Protein AF-A0A7X5WRL8-F1 (afdb_monomer_lite)

pLDDT: mean 81.55, std 18.6, range [47.12, 98.25]

Radius of gyration: 29.34 Å; chains: 1; bounding box: 56×86×36 Å

Foldseek 3Di:
DDDDDDDDDDDDDDDDPDPPPPCPVPPPDDFAWAFPAWDDDPDDDPVCPPWTKTKIFTADPVRHGPPDIDIDTDPDPDDHD

Secondary structure (DSSP, 8-state):
--------PPP----PPPPP-------PPP--EEEEEEE--SS--GGGTTPPEEEEEEE-TTS-EEEEEEEEE-SS-PPP-

Structure (mmCIF, N/CA/C/O backbone):
data_AF-A0A7X5WRL8-F1
#
_entry.id   AF-A0A7X5WRL8-F1
#
loop_
_atom_site.group_PDB
_atom_site.id
_atom_site.type_symbol
_atom_site.label_atom_id
_atom_site.label_alt_id
_atom_site.label_comp_id
_atom_site.label_asym_id
_atom_site.label_entity_id
_atom_site.label_seq_id
_atom_site.pdbx_PDB_ins_code
_atom_site.Cartn_x
_atom_site.Cartn_y
_atom_site.Cartn_z
_atom_site.occupancy
_atom_site.B_iso_or_equiv
_atom_site.auth_seq_id
_atom_site.auth_comp_id
_atom_site.auth_asym_id
_atom_site.auth_atom_id
_atom_site.pdbx_PDB_model_num
ATOM 1 N N . HIS A 1 1 ? -44.636 77.427 -8.605 1.00 51.22 1 HIS A N 1
ATOM 2 C CA . HIS A 1 1 ? -44.215 77.257 -10.012 1.00 51.22 1 HIS A CA 1
ATOM 3 C C . HIS A 1 1 ? -42.875 76.514 -10.051 1.00 51.22 1 HIS A C 1
ATOM 5 O O . HIS A 1 1 ? -41.913 77.024 -9.498 1.00 51.22 1 HIS A O 1
ATOM 11 N N . ARG A 1 2 ? -42.819 75.294 -10.614 1.00 49.78 2 ARG A N 1
ATOM 12 C CA . ARG A 1 2 ? -41.565 74.546 -10.890 1.00 49.78 2 ARG A CA 1
ATOM 13 C C . ARG A 1 2 ? -40.855 75.142 -12.119 1.00 49.78 2 ARG A C 1
ATOM 15 O O . ARG A 1 2 ? -41.542 75.680 -12.986 1.00 49.78 2 ARG A O 1
ATOM 22 N N . PRO A 1 3 ? -39.538 74.920 -12.264 1.00 50.84 3 PRO A N 1
ATOM 23 C CA . PRO A 1 3 ? -39.146 74.001 -13.332 1.00 50.84 3 PRO A CA 1
ATOM 24 C C . PRO A 1 3 ? -38.189 72.893 -12.877 1.00 50.84 3 PRO A C 1
ATOM 26 O O . PRO A 1 3 ? -37.458 72.998 -11.897 1.00 50.84 3 PRO A O 1
ATOM 29 N N . ALA A 1 4 ? -38.298 71.776 -13.589 1.00 54.78 4 ALA A N 1
ATOM 30 C CA . ALA A 1 4 ? -37.753 70.471 -13.268 1.00 54.78 4 ALA A CA 1
ATOM 31 C C . ALA A 1 4 ? -36.273 70.327 -13.658 1.00 54.78 4 ALA A C 1
ATOM 33 O O . ALA A 1 4 ? -35.891 70.612 -14.792 1.00 54.78 4 ALA A O 1
ATOM 34 N N . ALA A 1 5 ? -35.461 69.797 -12.740 1.00 57.78 5 ALA A N 1
ATOM 35 C CA . ALA A 1 5 ? -34.116 69.323 -13.038 1.00 57.78 5 ALA A CA 1
ATOM 36 C C . ALA A 1 5 ? -34.190 68.054 -13.909 1.00 57.78 5 ALA A C 1
ATOM 38 O O . ALA A 1 5 ? -34.726 67.023 -13.493 1.00 57.78 5 ALA A O 1
ATOM 39 N N . ARG A 1 6 ? -33.665 68.141 -15.137 1.00 56.97 6 ARG A N 1
ATOM 40 C CA . ARG A 1 6 ? -33.490 67.010 -16.057 1.00 56.97 6 ARG A CA 1
ATOM 41 C C . ARG A 1 6 ? -32.486 66.016 -15.468 1.00 56.97 6 ARG A C 1
ATOM 43 O O . ARG A 1 6 ? -31.304 66.315 -15.347 1.00 56.97 6 ARG A O 1
ATOM 50 N N . GLN A 1 7 ? -32.964 64.824 -15.131 1.00 60.00 7 GLN A N 1
ATOM 51 C CA . GLN A 1 7 ? -32.132 63.699 -14.710 1.00 60.00 7 GLN A CA 1
ATOM 52 C C . GLN A 1 7 ? -31.497 63.036 -15.942 1.00 60.00 7 GLN A C 1
ATOM 54 O O . GLN A 1 7 ? -32.188 62.395 -16.733 1.00 60.00 7 GLN A O 1
ATOM 59 N N . HIS A 1 8 ? -30.179 63.160 -16.098 1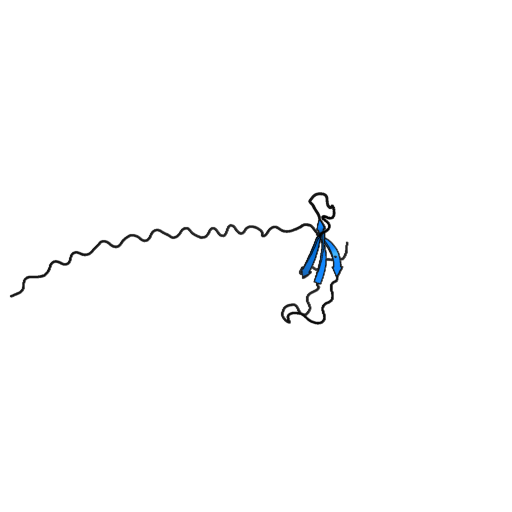.00 47.12 8 HIS A N 1
ATOM 60 C CA . HIS A 1 8 ? -29.396 62.285 -16.971 1.00 47.12 8 HIS A CA 1
ATOM 61 C C . HIS A 1 8 ? -29.196 60.936 -16.264 1.00 47.12 8 HIS A C 1
ATOM 63 O O . HIS A 1 8 ? -28.471 60.847 -15.277 1.00 47.12 8 HIS A O 1
ATOM 69 N N . ARG A 1 9 ? -29.843 59.876 -16.759 1.00 57.38 9 ARG A N 1
ATOM 70 C CA . ARG A 1 9 ? -29.546 58.494 -16.352 1.00 57.38 9 ARG A CA 1
ATOM 71 C C . ARG A 1 9 ? -28.315 57.991 -17.116 1.00 57.38 9 ARG A C 1
ATOM 73 O O . ARG A 1 9 ? -28.370 57.984 -18.347 1.00 57.38 9 ARG A O 1
ATOM 80 N N . PRO A 1 10 ? -27.243 57.512 -16.464 1.00 51.34 10 PRO A N 1
ATOM 81 C CA . PRO A 1 10 ? -26.232 56.741 -17.165 1.00 51.34 10 PRO A CA 1
ATOM 82 C C . PRO A 1 10 ? -26.741 55.316 -17.432 1.00 51.34 10 PRO A C 1
ATOM 84 O O . PRO A 1 10 ? -27.388 54.675 -16.603 1.00 51.34 10 PRO A O 1
ATOM 87 N N . ARG A 1 11 ? -26.467 54.860 -18.653 1.00 57.22 11 ARG A N 1
ATOM 88 C CA . ARG A 1 11 ? -26.819 53.565 -19.244 1.00 57.22 11 ARG A CA 1
ATOM 89 C C . ARG A 1 11 ? -26.178 52.432 -18.426 1.00 57.22 11 ARG A C 1
ATOM 91 O O . ARG A 1 11 ? -24.975 52.463 -18.186 1.00 57.22 11 ARG A O 1
ATOM 98 N N . ALA A 1 12 ? -26.969 51.444 -18.006 1.00 53.09 12 ALA A N 1
ATOM 99 C CA . ALA A 1 12 ? -26.473 50.258 -17.309 1.00 53.09 12 ALA A CA 1
ATOM 100 C C . ALA A 1 12 ? -25.429 49.533 -18.177 1.00 53.09 12 ALA A C 1
ATOM 102 O O . ALA A 1 12 ? -25.745 49.059 -19.268 1.00 53.09 12 ALA A O 1
ATOM 103 N N . ALA A 1 13 ? -24.184 49.475 -17.703 1.00 58.62 13 ALA A N 1
ATOM 104 C CA . ALA A 1 13 ? -23.129 48.701 -18.337 1.00 58.62 13 ALA A CA 1
ATOM 105 C C . ALA A 1 13 ? -23.498 47.211 -18.284 1.00 58.62 13 ALA A C 1
ATOM 107 O O . ALA A 1 13 ? -23.706 46.643 -17.208 1.00 58.62 13 ALA A O 1
ATOM 108 N N . ALA A 1 14 ? -23.606 46.590 -19.458 1.00 58.19 14 ALA A N 1
ATOM 109 C CA . ALA A 1 14 ? -23.809 45.159 -19.602 1.00 58.19 14 ALA A CA 1
ATOM 110 C C . ALA A 1 14 ? -22.678 44.408 -18.880 1.00 58.19 14 ALA A C 1
ATOM 112 O O . ALA A 1 14 ? -21.502 44.572 -19.200 1.00 58.19 14 ALA A O 1
ATOM 113 N N . ARG A 1 15 ? -23.030 43.597 -17.877 1.00 57.56 15 ARG A N 1
ATOM 114 C CA . ARG A 1 15 ? -22.081 42.700 -17.210 1.00 57.56 15 ARG A CA 1
ATOM 115 C C . ARG A 1 15 ? -21.737 41.578 -18.184 1.00 57.56 15 ARG A C 1
ATOM 117 O O . ARG A 1 15 ? -22.593 40.751 -18.486 1.00 57.56 15 ARG A O 1
ATOM 124 N N . SER A 1 16 ? -20.496 41.545 -18.653 1.00 56.19 16 SER A N 1
ATOM 125 C CA . SER A 1 16 ? -19.953 40.421 -19.416 1.00 56.19 16 SER A CA 1
ATOM 126 C C . SER A 1 16 ? -20.121 39.117 -18.619 1.00 56.19 16 SER A C 1
ATOM 128 O O . SER A 1 16 ? -19.867 39.116 -17.406 1.00 56.19 16 SER A O 1
ATOM 130 N N . PRO A 1 17 ? -20.539 38.002 -19.245 1.00 55.47 17 PRO A N 1
ATOM 131 C CA . PRO A 1 17 ? -20.618 36.728 -18.551 1.00 55.47 17 PRO A CA 1
ATOM 132 C C . PRO A 1 17 ? -19.207 36.308 -18.136 1.00 55.47 17 PRO A C 1
ATOM 134 O O . PRO A 1 17 ? -18.283 36.277 -18.948 1.00 55.47 17 PRO A O 1
ATOM 137 N N . ARG A 1 18 ? -19.031 36.026 -16.840 1.00 63.75 18 ARG A N 1
ATOM 138 C CA . ARG A 1 18 ? -17.775 35.486 -16.307 1.00 63.75 18 ARG A CA 1
ATOM 139 C C . ARG A 1 18 ? -17.487 34.173 -17.042 1.00 63.75 18 ARG A C 1
ATOM 141 O O . ARG A 1 18 ? -18.395 33.339 -17.081 1.00 63.75 18 ARG A O 1
ATOM 148 N N . PRO A 1 19 ? -16.283 33.963 -17.603 1.00 56.19 19 PRO A N 1
ATOM 149 C CA . PRO A 1 19 ? -15.973 32.710 -18.268 1.00 56.19 19 PRO A CA 1
ATOM 150 C C . PRO A 1 19 ? -16.155 31.584 -17.255 1.00 56.19 19 PRO A C 1
ATOM 152 O O . PRO A 1 19 ? -15.557 31.586 -16.174 1.00 56.19 19 PRO A O 1
ATOM 155 N N . GLY A 1 20 ? -17.067 30.671 -17.589 1.00 54.91 20 GLY A N 1
ATOM 156 C CA . GLY A 1 20 ? -17.313 29.467 -16.825 1.00 54.91 20 GLY A CA 1
ATOM 157 C C . GLY A 1 20 ? -15.978 28.787 -16.582 1.00 54.91 20 GLY A C 1
ATOM 158 O O . GLY A 1 20 ? -15.222 28.529 -17.516 1.00 54.91 20 GLY A O 1
ATOM 159 N N . ARG A 1 21 ? -15.672 28.545 -15.308 1.00 63.44 21 ARG A N 1
ATOM 160 C CA . ARG A 1 21 ? -14.560 27.698 -14.900 1.00 63.44 21 ARG A CA 1
ATOM 161 C C . ARG A 1 21 ? -14.817 26.339 -15.534 1.00 63.44 21 ARG A C 1
ATOM 163 O O . ARG A 1 21 ? -15.604 25.563 -14.996 1.00 63.44 21 ARG A O 1
ATOM 170 N N . SER A 1 22 ? -14.202 26.115 -16.693 1.00 59.38 22 SER A N 1
ATOM 171 C CA . SER A 1 22 ? -14.063 24.816 -17.326 1.00 59.38 22 SER A CA 1
ATOM 172 C C . SER A 1 22 ? -13.584 23.874 -16.233 1.00 59.38 22 SER A C 1
ATOM 174 O O . SER A 1 22 ? -12.428 23.910 -15.809 1.00 59.38 22 SER A O 1
ATOM 176 N N . ARG A 1 23 ? -14.517 23.091 -15.686 1.00 61.78 23 ARG A N 1
ATOM 177 C CA . ARG A 1 23 ? -14.190 21.893 -14.929 1.00 61.78 23 ARG A CA 1
ATOM 178 C C . ARG A 1 23 ? -13.793 20.873 -15.978 1.00 61.78 23 ARG A C 1
ATOM 180 O O . ARG A 1 23 ? -14.489 19.885 -16.180 1.00 61.78 23 ARG A O 1
ATOM 187 N N . ASP A 1 24 ? -12.685 21.154 -16.652 1.00 55.84 24 ASP A N 1
ATOM 188 C CA . ASP A 1 24 ? -11.848 20.108 -17.179 1.00 55.84 24 ASP A CA 1
ATOM 189 C C . ASP A 1 24 ? -11.431 19.325 -15.940 1.00 55.84 24 ASP A C 1
ATOM 191 O O . ASP A 1 24 ? -10.565 19.726 -15.152 1.00 55.84 24 ASP A O 1
ATOM 195 N N . ARG A 1 25 ? -12.238 18.306 -15.649 1.00 59.59 25 ARG A N 1
ATOM 196 C CA . ARG A 1 25 ? -11.999 17.310 -14.629 1.00 59.59 25 ARG A CA 1
ATOM 197 C C . ARG A 1 25 ? -10.791 16.574 -15.168 1.00 59.59 25 ARG A C 1
ATOM 199 O O . ARG A 1 25 ? -10.946 15.498 -15.730 1.00 59.59 25 ARG A O 1
ATOM 206 N N . ARG A 1 26 ? -9.605 17.191 -15.023 1.00 57.41 26 ARG A N 1
ATOM 207 C CA . ARG A 1 26 ? -8.336 16.487 -15.086 1.00 57.41 26 ARG A CA 1
ATOM 208 C C . ARG A 1 26 ? -8.610 15.263 -14.250 1.00 57.41 26 ARG A C 1
ATOM 210 O O . ARG A 1 26 ? -8.894 15.391 -13.054 1.00 57.41 26 ARG A O 1
ATOM 217 N N . VAL A 1 27 ? -8.663 14.108 -14.898 1.00 58.97 27 VAL A N 1
ATOM 218 C CA . VAL A 1 27 ? -8.460 12.860 -14.193 1.00 58.97 27 VAL A CA 1
ATOM 219 C C . VAL A 1 27 ? -7.181 13.148 -13.425 1.00 58.97 27 VAL A C 1
ATOM 221 O O . VAL A 1 27 ? -6.154 13.433 -14.042 1.00 58.97 27 VAL A O 1
ATOM 224 N N . ALA A 1 28 ? -7.292 13.328 -12.107 1.00 58.59 28 ALA A N 1
ATOM 225 C CA . ALA A 1 28 ? -6.119 13.554 -11.287 1.00 58.59 28 ALA A CA 1
ATOM 226 C C . ALA A 1 28 ? -5.205 12.382 -11.632 1.00 58.59 28 ALA A C 1
ATOM 228 O O . ALA A 1 28 ? -5.664 11.242 -11.559 1.00 58.59 28 ALA A O 1
ATOM 229 N N . ALA A 1 29 ? -4.020 12.677 -12.168 1.00 74.00 29 ALA A N 1
ATOM 230 C CA . ALA A 1 29 ? -3.155 11.667 -12.756 1.00 74.00 29 ALA A CA 1
ATOM 231 C C . ALA A 1 29 ? -3.027 10.487 -11.779 1.00 74.00 29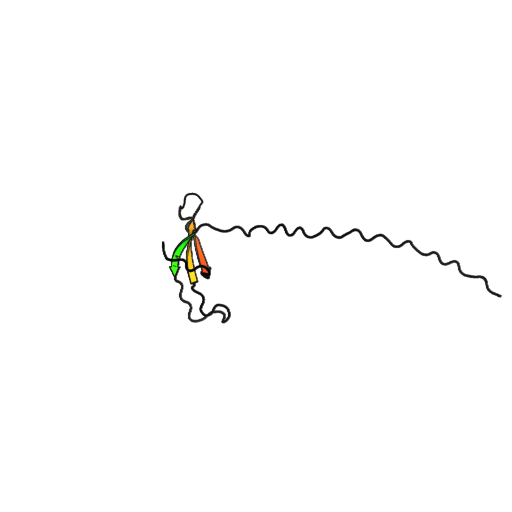 ALA A C 1
ATOM 233 O O . ALA A 1 29 ? -2.647 10.677 -10.624 1.00 74.00 29 ALA A O 1
ATOM 234 N N . MET A 1 30 ? -3.445 9.301 -12.221 1.00 90.50 30 MET A N 1
ATOM 235 C CA . MET A 1 30 ? -3.302 8.062 -11.459 1.00 90.50 30 MET A CA 1
ATOM 236 C C . MET A 1 30 ? -1.879 7.536 -11.659 1.00 90.50 30 MET A C 1
ATOM 238 O O . MET A 1 30 ? -1.293 7.740 -12.721 1.00 90.50 30 MET A O 1
ATOM 242 N N . LEU A 1 31 ? -1.328 6.875 -10.642 1.00 92.69 31 LEU A N 1
ATOM 243 C CA . LEU A 1 31 ? 0.004 6.270 -10.695 1.00 92.69 31 LEU A CA 1
ATOM 244 C C . LEU A 1 31 ? -0.125 4.751 -10.800 1.00 92.69 31 LEU A C 1
ATOM 246 O O . LEU A 1 31 ? -0.963 4.162 -10.114 1.00 92.69 31 LEU A O 1
ATOM 250 N N . LEU A 1 32 ? 0.722 4.127 -11.620 1.00 94.38 32 LEU A N 1
ATOM 251 C CA . LEU A 1 32 ? 0.907 2.679 -11.602 1.00 94.38 32 LEU A CA 1
ATOM 252 C C . LEU A 1 32 ? 1.725 2.307 -10.367 1.00 94.38 32 LEU A C 1
ATOM 254 O O . LEU A 1 32 ? 2.706 2.973 -10.029 1.00 94.38 32 LEU A O 1
ATOM 258 N N . ALA A 1 33 ? 1.292 1.271 -9.655 1.00 96.19 33 ALA A N 1
ATOM 259 C CA . ALA A 1 33 ? 1.982 0.808 -8.466 1.00 96.19 33 ALA A CA 1
ATOM 260 C C . ALA A 1 33 ? 1.644 -0.650 -8.148 1.00 96.19 33 ALA A C 1
ATOM 262 O O . ALA A 1 33 ? 0.535 -1.112 -8.414 1.00 96.19 33 ALA A O 1
ATOM 263 N N . ARG A 1 34 ? 2.586 -1.337 -7.502 1.00 96.25 34 ARG A N 1
ATOM 264 C CA . ARG A 1 34 ? 2.431 -2.691 -6.967 1.00 96.25 34 ARG A CA 1
ATOM 265 C C . ARG A 1 34 ? 2.254 -2.651 -5.455 1.00 96.25 34 ARG A C 1
ATOM 267 O O . ARG A 1 34 ? 2.931 -1.883 -4.766 1.00 96.25 34 ARG A O 1
ATOM 274 N N . VAL A 1 35 ? 1.390 -3.508 -4.915 1.00 97.38 35 VAL A N 1
ATOM 275 C CA . VAL A 1 35 ? 1.230 -3.644 -3.463 1.00 97.38 35 VAL A CA 1
ATOM 276 C C . VAL A 1 35 ? 2.432 -4.389 -2.889 1.00 97.38 35 VAL A C 1
ATOM 278 O O . VAL A 1 35 ? 2.595 -5.588 -3.100 1.00 97.38 35 VAL A O 1
ATOM 281 N N . ALA A 1 36 ? 3.261 -3.675 -2.131 1.00 96.19 36 ALA A N 1
ATOM 282 C CA . ALA A 1 36 ? 4.446 -4.220 -1.476 1.00 96.19 36 ALA A CA 1
ATOM 283 C C . ALA A 1 36 ? 4.168 -4.708 -0.045 1.00 96.19 36 ALA A C 1
ATOM 285 O O . ALA A 1 36 ? 4.941 -5.493 0.498 1.00 96.19 36 ALA A O 1
ATOM 286 N N . GLY A 1 37 ? 3.083 -4.248 0.587 1.00 97.00 37 GLY A N 1
ATOM 287 C CA . GLY A 1 37 ? 2.723 -4.672 1.938 1.00 97.00 37 GLY A CA 1
ATOM 288 C C . GLY A 1 37 ? 1.560 -3.892 2.545 1.00 97.00 37 GLY A C 1
ATOM 289 O O . GLY A 1 37 ? 0.836 -3.173 1.859 1.00 97.00 37 GLY A O 1
ATOM 290 N N . THR A 1 38 ? 1.384 -4.036 3.859 1.00 97.88 38 THR A N 1
ATOM 291 C CA . THR A 1 38 ? 0.337 -3.359 4.644 1.00 97.88 38 THR A CA 1
ATOM 292 C C . THR A 1 38 ? 0.978 -2.516 5.743 1.00 97.88 38 THR A C 1
ATOM 294 O O . THR A 1 38 ? 1.959 -2.933 6.355 1.00 97.88 38 THR A O 1
ATOM 297 N N . VAL A 1 39 ? 0.410 -1.340 6.010 1.00 97.62 39 VAL A N 1
ATOM 298 C CA . VAL A 1 39 ? 0.822 -0.454 7.106 1.00 97.62 39 VAL A CA 1
ATOM 299 C C . VAL A 1 39 ? -0.197 -0.535 8.239 1.00 97.62 39 VAL A C 1
ATOM 301 O O . VAL A 1 39 ? -1.405 -0.481 8.010 1.00 97.62 39 VAL A O 1
ATOM 304 N N . VAL A 1 40 ? 0.283 -0.614 9.480 1.00 97.25 40 VAL A N 1
ATOM 305 C CA . VAL A 1 40 ? -0.563 -0.601 10.680 1.00 97.25 40 VAL A CA 1
ATOM 306 C C . VAL A 1 40 ? -0.282 0.663 11.485 1.00 97.25 40 VAL A C 1
ATOM 308 O O . VAL A 1 40 ? 0.857 0.932 11.851 1.00 97.25 40 VAL A O 1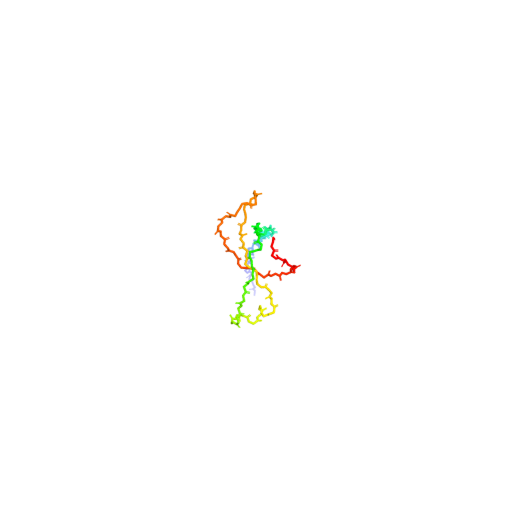
ATOM 311 N N . ALA A 1 41 ? -1.332 1.428 11.789 1.00 96.88 41 ALA A N 1
ATOM 312 C CA . ALA A 1 41 ? -1.247 2.625 12.621 1.00 96.88 41 ALA A CA 1
ATOM 313 C C . ALA A 1 41 ? -2.282 2.565 13.753 1.00 96.88 41 ALA A C 1
ATOM 315 O O . ALA A 1 41 ? -3.492 2.588 13.505 1.00 96.88 41 ALA A O 1
ATOM 316 N N . SER A 1 42 ? -1.810 2.502 15.000 1.00 95.06 42 SER A N 1
ATOM 317 C CA . SER A 1 42 ? -2.657 2.505 16.203 1.00 95.06 42 SER A CA 1
ATOM 318 C C . SER A 1 42 ? -3.162 3.907 16.561 1.00 95.06 42 SER A C 1
ATOM 320 O O . SER A 1 42 ? -4.284 4.043 17.040 1.00 95.06 42 SER A O 1
ATOM 322 N N . ARG A 1 43 ? -2.392 4.957 16.240 1.00 97.00 43 ARG A N 1
ATOM 323 C CA . ARG A 1 43 ? -2.775 6.368 16.400 1.00 97.00 43 ARG A CA 1
ATOM 324 C C . ARG A 1 43 ? -2.882 7.049 15.034 1.00 97.00 43 ARG A C 1
ATOM 326 O O . ARG A 1 43 ? -1.891 7.154 14.320 1.00 97.00 43 ARG A O 1
ATOM 333 N N . LYS A 1 44 ? -4.088 7.486 14.670 1.00 96.50 44 LYS A N 1
ATOM 334 C CA . LYS A 1 44 ? -4.439 8.091 13.372 1.00 96.50 44 LYS A CA 1
ATOM 335 C C . LYS A 1 44 ? -5.721 8.918 13.501 1.00 96.50 44 LYS A C 1
ATOM 337 O O . LYS A 1 44 ? -6.401 8.819 14.519 1.00 96.50 44 LYS A O 1
ATOM 342 N N . GLU A 1 45 ? -6.046 9.707 12.480 1.00 97.69 45 GLU A N 1
ATOM 343 C CA . GLU A 1 45 ? -7.301 10.468 12.429 1.00 97.69 45 GLU A CA 1
ATOM 344 C C . GLU A 1 45 ? -8.514 9.516 12.525 1.00 97.69 45 GLU A C 1
ATOM 346 O O . GLU A 1 45 ? -8.580 8.548 11.759 1.00 97.69 45 GLU A O 1
ATOM 351 N N . PRO A 1 46 ? -9.491 9.756 13.424 1.00 97.50 46 PRO A N 1
ATOM 352 C CA . PRO A 1 46 ? -10.629 8.854 13.614 1.00 97.50 46 PRO A CA 1
ATOM 353 C C . PRO A 1 46 ? -11.433 8.559 12.343 1.00 97.50 46 PRO A C 1
ATOM 355 O O . PRO A 1 46 ? -11.959 7.460 12.194 1.00 97.50 46 PRO A O 1
ATOM 358 N N . ARG A 1 47 ? -11.492 9.501 11.392 1.00 96.94 47 ARG A N 1
ATOM 359 C CA . ARG A 1 47 ? -12.219 9.326 10.120 1.00 96.94 47 ARG A CA 1
ATOM 360 C C . ARG A 1 47 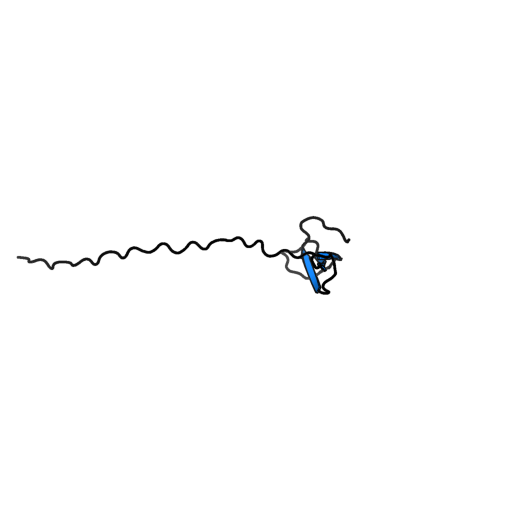? -11.644 8.236 9.212 1.00 96.94 47 ARG A C 1
ATOM 362 O O . ARG A 1 47 ? -12.360 7.760 8.341 1.00 96.94 47 ARG A O 1
ATOM 369 N N . ILE A 1 48 ? -10.380 7.853 9.404 1.00 95.7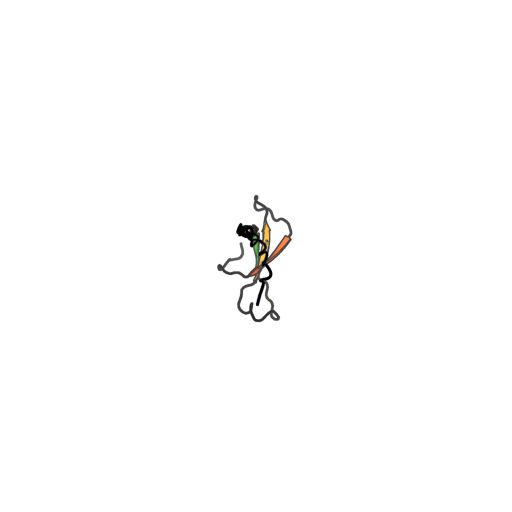5 48 ILE A N 1
ATOM 370 C CA . ILE A 1 48 ? -9.725 6.751 8.677 1.00 95.75 48 ILE A CA 1
ATOM 371 C C . ILE A 1 48 ? -9.544 5.510 9.569 1.00 95.75 48 ILE A C 1
ATOM 373 O O . ILE A 1 48 ? -8.721 4.632 9.306 1.00 95.75 48 ILE A O 1
ATOM 377 N N . ALA A 1 49 ? -10.284 5.421 10.676 1.00 96.44 49 ALA A N 1
ATOM 378 C CA . ALA A 1 49 ? -10.373 4.185 11.440 1.00 96.44 49 ALA A CA 1
ATOM 379 C C . ALA A 1 49 ? -11.082 3.092 10.621 1.00 96.44 49 ALA A C 1
ATOM 381 O O . ALA A 1 49 ? -12.041 3.361 9.907 1.00 96.44 49 ALA A O 1
ATOM 382 N N . GLY A 1 50 ? -10.587 1.854 10.713 1.00 94.81 50 GLY A N 1
ATOM 383 C CA . GLY A 1 50 ? -11.144 0.699 9.997 1.00 94.81 50 GLY A CA 1
ATOM 384 C C . GLY A 1 50 ? -10.718 0.563 8.530 1.00 94.81 50 GLY A C 1
ATOM 385 O O . GLY A 1 50 ? -10.940 -0.491 7.943 1.00 94.81 50 GLY A O 1
ATOM 386 N N . THR A 1 51 ? -10.062 1.565 7.937 1.00 96.88 51 THR A N 1
ATOM 387 C CA . THR A 1 51 ? -9.545 1.458 6.565 1.00 96.88 51 THR A CA 1
ATOM 388 C C . THR A 1 51 ? -8.246 0.656 6.517 1.00 96.88 51 THR A C 1
ATOM 390 O O . THR A 1 51 ? -7.367 0.852 7.362 1.00 96.88 51 THR A O 1
ATOM 393 N N . LYS A 1 52 ? -8.079 -0.189 5.495 1.00 97.38 52 LYS A N 1
ATOM 394 C CA . LYS A 1 52 ? -6.824 -0.904 5.232 1.00 97.38 52 LYS A CA 1
ATOM 395 C C . LYS A 1 52 ? -5.829 0.032 4.541 1.00 97.38 52 LYS A C 1
ATOM 397 O O . LYS A 1 52 ? -6.160 0.642 3.527 1.00 97.38 52 LYS A O 1
ATOM 402 N N . LEU A 1 53 ? -4.625 0.152 5.102 1.00 98.06 53 LEU A N 1
ATOM 403 C CA . LEU A 1 53 ? -3.547 0.973 4.548 1.00 98.06 53 LEU A CA 1
ATOM 404 C C . LEU A 1 53 ? -2.538 0.077 3.834 1.00 98.06 53 LEU A C 1
ATOM 406 O O . LEU A 1 53 ? -1.969 -0.828 4.446 1.00 98.06 53 LEU A O 1
ATOM 410 N N . LEU A 1 54 ? -2.303 0.335 2.554 1.00 98.25 54 LEU A N 1
ATOM 411 C CA . LEU A 1 54 ? -1.362 -0.415 1.731 1.00 98.25 54 LEU A CA 1
ATOM 412 C C . LEU A 1 54 ? -0.087 0.385 1.511 1.00 98.25 54 LEU A C 1
ATOM 414 O O . LEU A 1 54 ? -0.142 1.589 1.267 1.00 98.25 54 LEU A O 1
ATOM 418 N N . LEU A 1 55 ? 1.047 -0.308 1.568 1.00 97.56 55 LEU A N 1
ATOM 419 C CA . LEU A 1 55 ? 2.326 0.201 1.097 1.00 97.56 55 LEU A CA 1
ATOM 420 C C . LEU A 1 55 ? 2.471 -0.167 -0.380 1.00 97.56 55 LEU A C 1
ATOM 422 O O . LEU A 1 55 ? 2.450 -1.347 -0.732 1.00 97.56 55 LEU A O 1
ATOM 426 N N . LEU A 1 56 ? 2.629 0.840 -1.228 1.00 97.62 56 LEU A N 1
ATOM 427 C CA . LEU A 1 56 ? 2.721 0.705 -2.674 1.00 97.62 56 LEU A CA 1
ATOM 428 C C . LEU A 1 56 ? 4.125 1.086 -3.149 1.00 97.62 56 LEU A C 1
ATOM 430 O O . LEU A 1 56 ? 4.644 2.120 -2.727 1.00 97.62 56 LEU A O 1
ATOM 434 N N . ARG A 1 57 ? 4.711 0.285 -4.043 1.00 96.69 57 ARG A N 1
ATOM 435 C CA . ARG A 1 57 ? 5.884 0.663 -4.848 1.00 96.69 57 ARG A CA 1
ATOM 436 C C . ARG A 1 57 ? 5.397 1.206 -6.176 1.00 96.69 57 ARG A C 1
ATOM 438 O O . ARG A 1 57 ? 4.667 0.507 -6.874 1.00 96.69 57 ARG A O 1
ATOM 445 N N . THR A 1 58 ? 5.759 2.434 -6.512 1.00 96.44 58 THR A N 1
ATOM 446 C CA . THR A 1 58 ? 5.369 3.026 -7.795 1.00 96.44 58 THR A CA 1
ATOM 447 C C . THR A 1 58 ? 6.143 2.386 -8.939 1.00 96.44 58 THR A C 1
ATOM 449 O O . THR A 1 58 ? 7.331 2.083 -8.800 1.00 96.44 58 THR A O 1
ATOM 452 N N . LEU A 1 59 ? 5.455 2.195 -10.056 1.00 95.94 59 LEU A N 1
ATOM 453 C CA . LEU A 1 59 ? 5.993 1.609 -11.273 1.00 95.94 59 LEU A CA 1
ATOM 454 C C . LEU A 1 59 ? 5.961 2.636 -12.406 1.00 95.94 59 LEU A C 1
ATOM 456 O O . LEU A 1 59 ? 5.112 3.535 -12.417 1.00 95.94 59 LEU A O 1
ATOM 460 N N . ASP A 1 60 ? 6.872 2.489 -13.359 1.00 93.88 60 ASP A N 1
ATOM 461 C CA . ASP A 1 60 ? 6.743 3.116 -14.669 1.00 93.88 60 ASP A CA 1
ATOM 462 C C . ASP A 1 60 ? 5.821 2.300 -15.595 1.00 93.88 60 ASP A C 1
ATOM 464 O O . ASP A 1 60 ? 5.136 1.364 -15.175 1.00 93.88 60 ASP A O 1
ATOM 468 N N . VAL A 1 61 ? 5.743 2.715 -16.859 1.00 92.81 61 VAL A N 1
ATOM 469 C CA . VAL A 1 61 ? 4.887 2.076 -17.870 1.00 92.81 61 VAL A CA 1
ATOM 470 C C . VAL A 1 61 ? 5.377 0.691 -18.295 1.00 92.81 61 VAL A C 1
ATOM 472 O O . VAL A 1 61 ? 4.585 -0.069 -18.842 1.00 92.81 61 VAL A O 1
ATOM 475 N N . ASP A 1 62 ? 6.638 0.363 -18.008 1.00 93.75 62 ASP A N 1
ATOM 476 C CA . ASP A 1 62 ? 7.273 -0.921 -18.311 1.00 93.75 62 ASP A CA 1
ATOM 477 C C . ASP A 1 62 ? 7.293 -1.839 -17.071 1.00 93.75 62 ASP A C 1
ATOM 479 O O . ASP A 1 62 ? 8.064 -2.795 -16.999 1.00 93.75 62 ASP A O 1
ATOM 483 N N . GLU A 1 63 ? 6.452 -1.531 -16.073 1.00 90.69 63 GLU A N 1
ATOM 484 C CA . GLU A 1 63 ? 6.327 -2.235 -14.790 1.00 90.69 63 GLU A CA 1
ATOM 485 C C . GLU A 1 63 ? 7.609 -2.242 -13.938 1.00 90.69 63 GLU A C 1
ATOM 487 O O . GLU A 1 63 ? 7.725 -3.006 -12.974 1.00 90.69 63 GLU A O 1
ATOM 492 N N . SER A 1 64 ? 8.565 -1.362 -14.239 1.00 94.50 64 SER A N 1
ATOM 493 C CA . SER A 1 64 ? 9.802 -1.246 -13.473 1.00 94.50 64 SER A CA 1
ATOM 494 C C . SER A 1 64 ? 9.605 -0.347 -12.255 1.00 94.50 64 SER A C 1
ATOM 496 O O . SER A 1 64 ? 8.971 0.708 -12.313 1.00 94.50 64 SER A O 1
ATOM 498 N N . GLU A 1 65 ? 10.142 -0.773 -11.110 1.00 93.31 65 GLU A N 1
ATOM 499 C CA . GLU A 1 65 ? 10.038 -0.014 -9.864 1.00 93.31 65 GLU A CA 1
ATOM 500 C C . GLU A 1 65 ? 10.807 1.309 -9.970 1.00 93.31 65 GLU A C 1
ATOM 502 O O . GLU A 1 65 ? 12.015 1.327 -10.203 1.00 93.31 65 GLU A O 1
ATOM 507 N N . THR A 1 66 ? 10.138 2.431 -9.702 1.00 90.44 66 THR A N 1
ATOM 508 C CA . THR A 1 66 ? 10.778 3.759 -9.746 1.00 90.44 66 THR A CA 1
ATOM 509 C C . THR A 1 66 ? 11.512 4.114 -8.446 1.00 90.44 66 THR A C 1
ATOM 511 O O . THR A 1 66 ? 12.046 5.213 -8.308 1.00 90.44 66 THR A O 1
ATOM 514 N N . GLY A 1 67 ? 11.503 3.215 -7.454 1.00 86.00 67 GLY A N 1
ATOM 515 C CA . GLY A 1 67 ? 12.169 3.381 -6.156 1.00 86.00 67 GLY A CA 1
ATOM 516 C C . GLY A 1 67 ? 11.4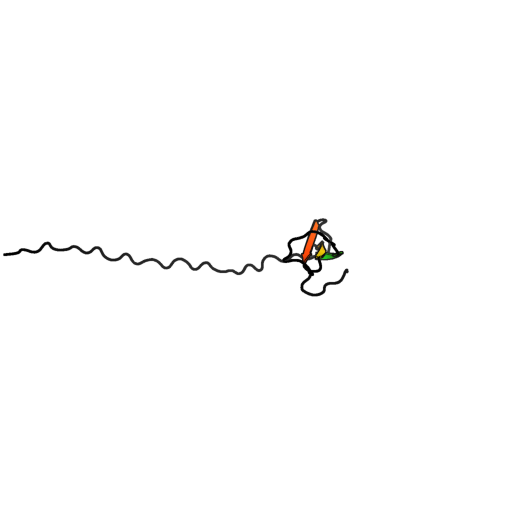17 4.231 -5.121 1.00 86.00 67 GLY A C 1
ATOM 517 O O . GLY A 1 67 ? 11.862 4.323 -3.977 1.00 86.00 67 GLY A O 1
ATOM 518 N N . SER A 1 68 ? 10.272 4.827 -5.471 1.00 92.62 68 SER A N 1
ATOM 519 C CA . SER A 1 68 ? 9.424 5.567 -4.527 1.00 92.62 68 SER A CA 1
ATOM 520 C C . SER A 1 68 ? 8.300 4.717 -3.933 1.00 92.62 68 SER A C 1
ATOM 522 O O . SER A 1 68 ? 7.785 3.788 -4.557 1.00 92.62 68 SER A O 1
ATOM 524 N N . TYR A 1 69 ? 7.902 5.073 -2.710 1.00 96.00 69 TYR A N 1
ATOM 525 C CA . TYR A 1 69 ? 6.802 4.436 -1.992 1.00 96.00 69 TYR A CA 1
ATOM 526 C C . TYR A 1 69 ? 5.670 5.418 -1.714 1.00 96.00 69 TYR A C 1
ATOM 528 O O . TYR A 1 69 ? 5.902 6.589 -1.410 1.00 96.00 69 TYR A O 1
ATOM 536 N N . VAL A 1 70 ? 4.441 4.910 -1.752 1.00 96.62 70 VAL A N 1
ATOM 537 C CA . VAL A 1 70 ? 3.225 5.641 -1.379 1.00 96.62 70 VAL A CA 1
ATOM 538 C C . VAL A 1 70 ? 2.403 4.782 -0.424 1.00 96.62 70 VAL A C 1
ATOM 540 O O . VAL A 1 70 ? 2.322 3.567 -0.588 1.00 96.62 70 VAL A O 1
ATOM 543 N N . VAL A 1 71 ? 1.775 5.407 0.573 1.00 97.00 71 VAL A N 1
ATOM 544 C CA . VAL A 1 71 ? 0.753 4.751 1.398 1.00 97.00 71 VAL A CA 1
ATOM 545 C C . VAL A 1 71 ? -0.622 5.187 0.914 1.00 97.00 71 VAL A C 1
ATOM 547 O O . VAL A 1 71 ? -0.887 6.384 0.808 1.00 97.00 71 VAL A O 1
ATOM 550 N N . ALA A 1 72 ? -1.497 4.225 0.639 1.00 97.06 72 ALA A N 1
ATOM 551 C CA . ALA A 1 72 ? -2.854 4.480 0.166 1.00 97.06 72 ALA A CA 1
ATOM 552 C C . ALA A 1 72 ? -3.896 3.721 0.993 1.00 97.06 72 ALA A C 1
ATOM 554 O O . ALA A 1 72 ? -3.611 2.673 1.574 1.00 97.06 72 ALA A O 1
ATOM 555 N N . VAL A 1 73 ? -5.119 4.252 1.026 1.00 96.94 73 VAL A N 1
ATOM 556 C CA . VAL A 1 73 ? -6.291 3.530 1.533 1.00 96.94 73 VAL A CA 1
ATOM 557 C C . VAL A 1 73 ? -6.779 2.567 0.455 1.00 96.94 73 VAL A C 1
ATOM 559 O O . VAL A 1 73 ? -6.983 2.971 -0.688 1.00 96.94 73 VAL A O 1
ATOM 562 N N . ASP A 1 74 ? -7.003 1.312 0.829 1.00 97.06 74 ASP A N 1
ATOM 563 C CA . ASP A 1 74 ? -7.624 0.316 -0.040 1.00 97.06 74 ASP A CA 1
ATOM 564 C C . ASP A 1 74 ? -9.152 0.448 -0.012 1.00 97.06 74 ASP A C 1
ATOM 566 O O . ASP A 1 74 ? -9.786 0.249 1.026 1.00 97.06 74 ASP A O 1
ATOM 570 N N . ALA A 1 75 ? -9.733 0.782 -1.163 1.00 94.44 75 ALA A N 1
ATOM 571 C CA . ALA A 1 75 ? -11.178 0.884 -1.358 1.00 94.44 75 ALA A CA 1
ATOM 572 C C . ALA A 1 75 ? -11.758 -0.262 -2.208 1.00 94.44 75 ALA A C 1
ATOM 574 O O . ALA A 1 75 ? -12.965 -0.288 -2.439 1.00 94.44 75 ALA A O 1
ATOM 575 N N . VAL A 1 76 ? -10.917 -1.178 -2.702 1.00 95.12 76 VAL A N 1
ATOM 576 C CA . VAL A 1 76 ? -11.298 -2.193 -3.703 1.00 95.12 76 VAL A CA 1
ATOM 577 C C . VAL A 1 76 ? -10.991 -3.628 -3.270 1.00 95.12 76 VAL A C 1
ATOM 579 O O . VAL A 1 76 ? -11.444 -4.562 -3.923 1.00 95.12 76 VAL A O 1
ATOM 582 N N . GLY A 1 77 ? -10.260 -3.823 -2.171 1.00 94.19 77 GLY A N 1
ATOM 583 C CA . GLY A 1 77 ? -9.865 -5.142 -1.679 1.00 94.19 77 GLY A CA 1
ATOM 584 C C . GLY A 1 77 ? -8.593 -5.672 -2.342 1.00 94.19 77 GLY A C 1
ATOM 585 O O . GLY A 1 77 ? -8.491 -6.870 -2.599 1.00 94.19 77 GLY A O 1
ATOM 586 N N . ALA A 1 78 ? -7.626 -4.799 -2.633 1.00 94.94 78 ALA A N 1
ATOM 587 C CA . ALA A 1 78 ? -6.368 -5.190 -3.260 1.00 94.94 78 ALA A CA 1
ATOM 588 C C . ALA A 1 78 ? -5.511 -6.090 -2.343 1.00 94.94 78 ALA A C 1
ATOM 590 O O . ALA A 1 78 ? -5.371 -5.865 -1.130 1.00 94.94 78 ALA A O 1
ATOM 591 N N . GLY A 1 79 ? -4.933 -7.132 -2.942 1.00 91.00 79 GLY A N 1
ATOM 592 C CA . GLY A 1 79 ? -3.986 -8.052 -2.313 1.00 91.00 79 GLY A CA 1
ATOM 593 C C . GLY A 1 79 ? -2.533 -7.629 -2.526 1.00 91.00 79 GLY A C 1
ATOM 594 O O . GLY A 1 79 ? -2.256 -6.691 -3.262 1.00 91.00 79 GLY A O 1
ATOM 595 N N . VAL A 1 80 ? -1.607 -8.322 -1.864 1.00 91.69 80 VAL A N 1
ATOM 596 C CA . VAL A 1 80 ? -0.172 -8.214 -2.173 1.00 91.69 80 VAL A CA 1
ATOM 597 C C . VAL A 1 80 ? 0.098 -8.958 -3.478 1.00 91.69 80 VAL A C 1
ATOM 599 O O . VAL A 1 80 ? -0.420 -10.064 -3.644 1.00 91.69 80 VAL A O 1
ATOM 602 N N . GLY A 1 81 ? 0.936 -8.392 -4.348 1.00 85.44 81 GLY A N 1
ATOM 603 C CA . GLY A 1 81 ? 1.298 -9.018 -5.621 1.00 85.44 81 GLY A CA 1
ATOM 604 C C . GLY A 1 81 ? 1.114 -8.107 -6.808 1.00 85.44 81 GLY A C 1
ATOM 605 O O . GLY A 1 81 ? 0.121 -7.361 -6.857 1.00 85.44 81 GLY A O 1
#

Sequence (81 aa):
HRPAARQHRPRAAARSPRPGRSRDRRVAAMLLARVAGTVVASRKEPRIAGTKLLLLRTLDVDESETGSYVVAVDAVGAGVG